Protein AF-A0A1G2VXC6-F1 (afdb_monomer)

Solvent-accessible surface area (backbone atoms only — not comparable to full-atom values): 7684 Å² total; per-residue (Å²): 128,59,59,54,85,58,68,80,70,90,89,34,63,67,62,33,28,48,53,49,46,56,52,44,49,76,71,35,88,77,36,45,77,77,50,93,47,31,33,35,31,78,98,72,39,56,20,39,50,45,60,42,66,57,90,67,36,46,69,79,53,79,94,81,78,85,92,71,64,89,85,70,54,90,62,72,87,35,64,29,34,33,40,35,39,38,71,47,68,42,36,35,35,42,34,35,26,52,46,72,69,50,66,81,51,43,69,44,92,81,37,11,27,38,50,73,58,49,62,71,58,29,84,39,78,48,78,46,68,71,130

Secondary structure (DSSP, 8-state):
-PPPSSPPSTT-HHHHHHHHHHHHHHHSTT-EEEETTEEEETTTEEEEEEEE--SSEEE-S-SSSSS--TTT-TTTTSSEEEEEEE-SSS-EEEEEEEHHHHHTTEEETTTEEEHHHHHHH-SEEEEE---

Mean predicted aligned error: 6.5 Å

Nearest PDB structures (foldseek):
  8esr-assembly1_A  TM=7.291E-01  e=9.572E-01  Schizosaccharomyces pombe
  5xt3-assembly1_A  TM=3.642E-01  e=2.838E-01  Staphylococcus aureus
  5xsp-assembly1_B  TM=4.039E-01  e=8.423E-01  Staphylococcus aureus
  7dl2-assembly1_B  TM=5.272E-01  e=2.063E+00  Homo sapiens
  4art-assembly1_B  TM=4.418E-01  e=1.935E+00  Bicaudavirus pozzuoliense

Structure (mmCIF, N/CA/C/O backbone):
data_AF-A0A1G2VXC6-F1
#
_entry.id   AF-A0A1G2VXC6-F1
#
loop_
_atom_site.group_PDB
_atom_site.id
_atom_site.type_symbol
_atom_site.label_atom_id
_atom_site.label_alt_id
_atom_site.label_comp_id
_atom_site.label_asym_id
_atom_site.label_entity_id
_atom_site.label_seq_id
_atom_site.pdbx_PDB_ins_code
_atom_site.Cartn_x
_atom_site.Cartn_y
_atom_site.Cartn_z
_atom_site.occupancy
_atom_site.B_iso_or_equiv
_atom_site.auth_seq_id
_atom_site.auth_comp_id
_atom_site.auth_asym_id
_atom_site.auth_atom_id
_atom_site.pdbx_PDB_model_num
ATOM 1 N N . MET A 1 1 ? -11.524 21.802 5.049 1.00 46.75 1 MET A N 1
ATOM 2 C CA . MET A 1 1 ? -10.618 20.991 4.209 1.00 46.75 1 MET A CA 1
ATOM 3 C C . MET A 1 1 ? -10.437 19.653 4.891 1.00 46.75 1 MET A C 1
ATOM 5 O O . MET A 1 1 ? -10.129 19.650 6.079 1.00 46.75 1 MET A O 1
ATOM 9 N N . ALA A 1 2 ? -10.682 18.548 4.188 1.00 53.06 2 ALA A N 1
ATOM 10 C CA . ALA A 1 2 ? -10.298 17.239 4.700 1.00 53.06 2 ALA A CA 1
ATOM 11 C C . ALA A 1 2 ? -8.775 17.229 4.899 1.00 53.06 2 ALA A C 1
ATOM 13 O O . ALA A 1 2 ? -8.028 17.778 4.090 1.00 53.06 2 ALA A O 1
ATOM 14 N N . LYS A 1 3 ? -8.330 16.722 6.045 1.00 64.75 3 LYS A N 1
ATOM 15 C CA . LYS A 1 3 ? -6.925 16.754 6.447 1.00 64.75 3 LYS A CA 1
ATOM 16 C C . LYS A 1 3 ? -6.251 15.531 5.835 1.00 64.75 3 LYS A C 1
ATOM 18 O O . LYS A 1 3 ? -6.656 14.416 6.157 1.00 64.75 3 LYS A O 1
ATOM 23 N N . THR A 1 4 ? -5.251 15.728 4.976 1.00 77.62 4 THR A N 1
ATOM 24 C CA . THR A 1 4 ? -4.443 14.614 4.465 1.00 77.62 4 THR A CA 1
ATOM 25 C C . THR A 1 4 ? -3.850 13.846 5.648 1.00 77.62 4 THR A C 1
ATOM 27 O O . THR A 1 4 ? -3.347 14.429 6.620 1.00 77.62 4 THR A O 1
ATOM 30 N N . PHE A 1 5 ? -3.962 12.521 5.611 1.00 86.94 5 PHE A N 1
ATOM 31 C CA . PHE A 1 5 ? -3.376 11.665 6.631 1.00 86.94 5 PHE A CA 1
ATOM 32 C C . PHE A 1 5 ? -1.859 11.589 6.443 1.00 86.94 5 PHE A C 1
ATOM 34 O O . PHE A 1 5 ? -1.113 11.649 7.421 1.00 86.94 5 PHE A O 1
ATOM 41 N N . LEU A 1 6 ? -1.388 11.515 5.205 1.00 90.12 6 LEU A N 1
ATOM 42 C CA . LEU A 1 6 ? 0.023 11.518 4.840 1.00 90.12 6 LEU A CA 1
ATOM 43 C C . LEU A 1 6 ? 0.462 12.897 4.319 1.00 90.12 6 LEU A C 1
ATOM 45 O O . LEU A 1 6 ? -0.352 13.731 3.923 1.00 90.12 6 LEU A O 1
ATOM 49 N N . GLN A 1 7 ? 1.771 13.150 4.344 1.00 88.19 7 GLN A N 1
ATOM 50 C CA . GLN A 1 7 ? 2.363 14.375 3.800 1.00 88.19 7 GLN A CA 1
ATOM 51 C C . GLN A 1 7 ? 2.855 14.130 2.371 1.00 88.19 7 GLN A C 1
ATOM 53 O O . GLN A 1 7 ? 3.648 13.219 2.141 1.00 88.19 7 GLN A O 1
ATOM 58 N N . SER A 1 8 ? 2.392 14.926 1.410 1.00 85.44 8 SER A N 1
ATOM 59 C CA . SER A 1 8 ? 2.872 14.880 0.025 1.00 85.44 8 SER A CA 1
ATOM 60 C C . SER A 1 8 ? 4.276 15.483 -0.112 1.00 85.44 8 SER A C 1
ATOM 62 O O . SER A 1 8 ? 4.687 16.306 0.703 1.00 85.44 8 SER A O 1
ATOM 64 N N . GLY A 1 9 ? 4.982 15.138 -1.191 1.00 76.50 9 GLY A N 1
ATOM 65 C CA . GLY A 1 9 ? 6.303 15.686 -1.514 1.00 76.50 9 GLY A CA 1
ATOM 66 C C . GLY A 1 9 ? 7.478 14.808 -1.069 1.00 76.50 9 GLY A C 1
ATOM 67 O O . GLY A 1 9 ? 7.321 13.775 -0.414 1.00 76.50 9 GLY A O 1
ATOM 68 N N . ASN A 1 10 ? 8.684 15.214 -1.467 1.00 75.12 10 ASN A N 1
ATOM 69 C CA . ASN A 1 10 ? 9.919 14.485 -1.177 1.00 75.12 10 ASN A CA 1
ATOM 70 C C . ASN A 1 10 ? 10.367 14.693 0.280 1.00 75.12 10 ASN A C 1
ATOM 72 O O . ASN A 1 10 ? 10.207 15.776 0.828 1.00 75.12 10 ASN A O 1
ATOM 76 N N . GLY A 1 11 ? 10.964 13.667 0.897 1.00 78.56 11 GLY A N 1
ATOM 77 C CA . GLY A 1 11 ? 11.501 13.720 2.265 1.00 78.56 11 GLY A CA 1
ATOM 78 C C . GLY A 1 11 ? 10.572 13.134 3.334 1.00 78.56 11 GLY A C 1
ATOM 79 O O . GLY A 1 11 ? 11.022 12.827 4.435 1.00 78.56 11 GLY A O 1
ATOM 80 N N . HIS A 1 12 ? 9.299 12.897 3.006 1.00 85.00 12 HIS A N 1
ATOM 81 C CA . HIS A 1 12 ? 8.299 12.379 3.949 1.00 85.00 12 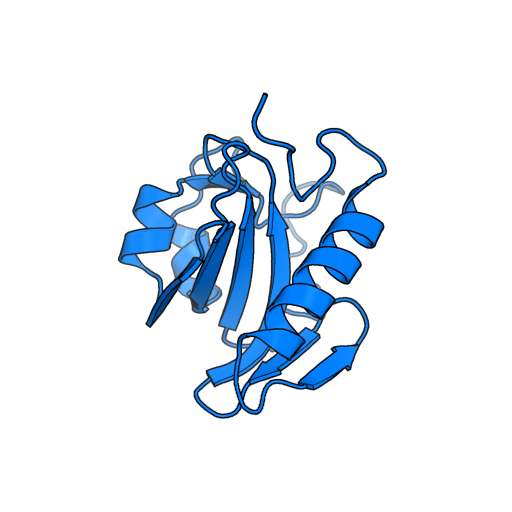HIS A CA 1
ATOM 82 C C . HIS A 1 12 ? 8.101 10.859 3.881 1.00 85.00 12 HIS A C 1
ATOM 84 O O . HIS A 1 12 ? 7.315 10.309 4.649 1.00 85.00 12 HIS A O 1
ATOM 90 N N . GLN A 1 13 ? 8.806 10.146 2.996 1.00 84.19 13 GLN A N 1
ATOM 91 C CA . GLN A 1 13 ? 8.511 8.743 2.680 1.00 84.19 13 GLN A CA 1
ATOM 92 C C . GLN A 1 13 ? 8.611 7.820 3.906 1.00 84.19 13 GLN A C 1
ATOM 94 O O . GLN A 1 13 ? 7.720 7.003 4.140 1.00 84.19 13 GLN A O 1
ATOM 99 N N . LEU A 1 14 ? 9.665 7.964 4.718 1.00 85.31 14 LEU A N 1
ATOM 100 C CA . LEU A 1 14 ? 9.854 7.152 5.925 1.00 85.31 14 LEU A CA 1
ATOM 101 C C . LEU A 1 14 ? 8.802 7.468 6.997 1.00 85.31 14 LEU A C 1
ATOM 103 O O . LEU A 1 14 ? 8.212 6.554 7.572 1.00 85.31 14 LEU A O 1
ATOM 107 N N . ALA A 1 15 ? 8.546 8.755 7.245 1.00 88.31 15 ALA A N 1
ATOM 108 C CA . ALA A 1 15 ? 7.560 9.200 8.227 1.00 88.31 15 ALA A CA 1
ATOM 109 C C . ALA A 1 15 ? 6.140 8.757 7.840 1.00 88.31 15 ALA A C 1
ATOM 111 O O . ALA A 1 15 ? 5.414 8.208 8.669 1.00 88.31 15 ALA A O 1
ATOM 112 N N . ASN A 1 16 ? 5.778 8.907 6.563 1.00 91.56 16 ASN A N 1
ATOM 113 C CA . ASN A 1 16 ? 4.509 8.437 6.018 1.00 91.56 16 ASN A CA 1
ATOM 114 C C . ASN A 1 16 ? 4.360 6.926 6.164 1.00 91.56 16 ASN A C 1
ATOM 116 O O . ASN A 1 16 ? 3.311 6.461 6.601 1.00 91.56 16 ASN A O 1
ATOM 120 N N . ARG A 1 17 ? 5.410 6.157 5.848 1.00 91.19 17 ARG A N 1
ATOM 121 C CA . ARG A 1 17 ? 5.381 4.700 5.988 1.00 91.19 17 ARG A CA 1
ATOM 122 C C . ARG A 1 17 ? 5.159 4.277 7.437 1.00 91.19 17 ARG A C 1
ATOM 124 O O . ARG A 1 17 ? 4.295 3.443 7.677 1.00 91.19 17 ARG A O 1
ATOM 131 N N . ARG A 1 18 ? 5.861 4.885 8.399 1.00 92.06 18 ARG A N 1
ATOM 132 C CA . ARG A 1 18 ? 5.656 4.614 9.835 1.00 92.06 18 ARG A CA 1
ATOM 133 C C . ARG A 1 18 ? 4.238 4.956 10.286 1.00 92.06 18 ARG A C 1
ATOM 135 O O . ARG A 1 18 ? 3.605 4.164 10.976 1.00 92.06 18 ARG A O 1
ATOM 142 N N . LYS A 1 19 ? 3.710 6.104 9.853 1.00 93.62 19 LYS A N 1
ATOM 143 C CA . LYS A 1 19 ? 2.345 6.536 10.180 1.00 93.62 19 LYS A CA 1
ATOM 144 C C . LYS A 1 19 ? 1.283 5.594 9.599 1.00 93.62 19 LYS A C 1
ATOM 146 O O . LYS A 1 19 ? 0.358 5.196 10.303 1.00 93.62 19 LYS A O 1
ATOM 151 N N . ALA A 1 20 ? 1.437 5.205 8.338 1.00 94.44 20 ALA A N 1
ATOM 152 C CA . ALA A 1 20 ? 0.575 4.233 7.675 1.00 94.44 20 ALA A CA 1
ATOM 153 C C . ALA A 1 20 ? 0.689 2.831 8.300 1.00 94.44 20 ALA A C 1
ATOM 155 O O . ALA A 1 20 ? -0.315 2.137 8.427 1.00 94.44 20 ALA A O 1
ATOM 156 N N . MET A 1 21 ? 1.881 2.424 8.741 1.00 95.12 21 MET A N 1
ATOM 157 C CA . MET A 1 21 ? 2.081 1.147 9.427 1.00 95.12 21 MET A CA 1
ATOM 158 C C . MET A 1 21 ? 1.382 1.141 10.787 1.00 95.12 21 MET A C 1
ATOM 160 O O . MET A 1 21 ? 0.655 0.201 11.083 1.00 95.12 21 MET A O 1
ATOM 164 N N . ALA A 1 22 ? 1.506 2.213 11.576 1.00 95.25 22 ALA A N 1
ATOM 165 C CA . ALA A 1 22 ? 0.763 2.355 12.828 1.00 95.25 22 ALA A CA 1
ATOM 166 C C . ALA A 1 22 ? -0.757 2.271 12.602 1.00 95.25 22 ALA A C 1
ATOM 168 O O . ALA A 1 22 ? -1.455 1.586 13.344 1.00 95.25 22 ALA A O 1
ATOM 169 N N . PHE A 1 23 ? -1.264 2.897 11.534 1.00 94.94 23 PHE A N 1
ATOM 170 C CA . PHE A 1 23 ? -2.665 2.753 11.137 1.00 94.94 23 PHE A CA 1
ATOM 171 C C . PHE A 1 23 ? -3.024 1.294 10.828 1.00 94.94 23 PHE A C 1
ATOM 173 O O . PHE A 1 23 ? -4.045 0.796 11.302 1.00 94.94 23 PHE A O 1
ATOM 180 N N . ALA A 1 24 ? -2.198 0.604 10.038 1.00 94.81 24 ALA A N 1
ATOM 181 C CA . ALA A 1 24 ? -2.433 -0.784 9.659 1.00 94.81 24 ALA A CA 1
ATOM 182 C C . ALA A 1 24 ? -2.464 -1.709 10.883 1.00 94.81 24 ALA A C 1
ATOM 184 O O . ALA A 1 24 ? -3.376 -2.517 10.989 1.00 94.81 24 ALA A O 1
ATOM 185 N N . LEU A 1 25 ? -1.545 -1.546 11.838 1.00 95.19 25 LEU A N 1
ATOM 186 C CA . LEU A 1 25 ? -1.490 -2.358 13.060 1.00 95.19 25 LEU A CA 1
ATOM 187 C C . LEU A 1 25 ? -2.726 -2.194 13.956 1.00 95.19 25 LEU A C 1
ATOM 189 O O . LEU A 1 25 ? -3.122 -3.136 14.629 1.00 95.19 25 LEU A O 1
ATOM 193 N N . VAL A 1 26 ? -3.352 -1.015 13.954 1.00 94.81 26 VAL A N 1
ATOM 194 C CA . VAL A 1 26 ? -4.593 -0.772 14.709 1.00 94.81 26 VAL A CA 1
ATOM 195 C C . VAL A 1 26 ? -5.814 -1.392 14.020 1.00 94.81 26 VAL A C 1
ATOM 197 O O . VAL A 1 26 ? -6.753 -1.804 14.692 1.00 94.81 26 VAL A O 1
ATOM 200 N N . ASN A 1 27 ? -5.823 -1.449 12.685 1.00 93.94 27 ASN A N 1
ATOM 201 C CA . ASN A 1 27 ? -7.016 -1.797 11.903 1.00 93.94 27 ASN A CA 1
ATOM 202 C C . ASN A 1 27 ? -6.985 -3.206 11.281 1.00 93.94 27 ASN A C 1
ATOM 204 O O . ASN A 1 27 ? -8.014 -3.717 10.833 1.00 93.94 27 ASN A O 1
ATOM 208 N N . LEU A 1 28 ? -5.815 -3.836 11.204 1.00 93.12 28 LEU A N 1
ATOM 209 C CA . LEU A 1 28 ? -5.639 -5.197 10.711 1.00 93.12 28 LEU A CA 1
ATOM 210 C C . LEU A 1 28 ? -5.415 -6.126 11.901 1.00 93.12 28 LEU A C 1
ATOM 212 O O . LEU A 1 28 ? -4.314 -6.225 12.431 1.00 93.12 28 LEU A O 1
ATOM 216 N N . GLU A 1 29 ? -6.472 -6.819 12.313 1.00 93.25 29 GLU A N 1
ATOM 217 C CA . GLU A 1 29 ? -6.402 -7.785 13.407 1.00 93.25 29 GLU A CA 1
ATOM 218 C C . GLU A 1 29 ? -5.326 -8.852 13.148 1.00 93.25 29 GLU A C 1
ATOM 220 O O . GLU A 1 29 ? -5.275 -9.460 12.077 1.00 93.25 29 GLU A O 1
ATOM 225 N N . GLY A 1 30 ? -4.439 -9.052 14.124 1.00 92.62 30 GLY A N 1
ATOM 226 C CA . GLY A 1 30 ? -3.325 -9.997 14.029 1.00 92.62 30 GLY A CA 1
ATOM 227 C C . GLY A 1 30 ? -2.115 -9.502 13.228 1.00 92.62 30 GLY A C 1
ATOM 228 O O . GLY A 1 30 ? -1.146 -10.245 13.103 1.00 92.62 30 GLY A O 1
ATOM 229 N N . ALA A 1 31 ? -2.131 -8.277 12.695 1.00 95.31 31 ALA A N 1
ATOM 230 C CA . ALA A 1 31 ? -0.960 -7.689 12.051 1.00 95.31 31 ALA A CA 1
ATOM 231 C C . ALA A 1 31 ? 0.140 -7.339 13.068 1.00 95.31 31 ALA A C 1
ATOM 233 O O . ALA A 1 31 ? -0.136 -6.806 14.142 1.00 95.31 31 ALA A O 1
ATOM 234 N N . SER A 1 32 ? 1.402 -7.567 12.698 1.00 96.50 32 SER A N 1
ATOM 235 C CA . SER A 1 32 ? 2.569 -7.183 13.502 1.00 96.50 32 SER A CA 1
ATOM 236 C C . SER A 1 32 ? 3.698 -6.623 12.635 1.00 96.50 32 SER A C 1
ATOM 238 O O . SER A 1 32 ? 3.921 -7.066 11.509 1.00 96.50 32 SER A O 1
ATOM 240 N N . ALA A 1 33 ? 4.416 -5.613 13.131 1.00 94.56 33 ALA A N 1
ATOM 241 C CA . ALA A 1 33 ? 5.565 -5.061 12.420 1.00 94.56 33 ALA A CA 1
ATOM 242 C C . ALA A 1 33 ? 6.787 -5.967 12.609 1.00 94.56 33 ALA A C 1
ATOM 244 O O . ALA A 1 33 ? 7.153 -6.290 13.737 1.00 94.56 33 ALA A O 1
ATOM 245 N N . VAL A 1 34 ? 7.428 -6.342 11.502 1.00 92.44 34 VAL A N 1
ATOM 246 C CA . VAL A 1 34 ? 8.703 -7.077 11.509 1.00 92.44 34 VAL A CA 1
ATOM 247 C C . VAL A 1 34 ? 9.868 -6.090 11.514 1.00 92.44 34 VAL A C 1
ATOM 249 O O . VAL A 1 34 ? 10.819 -6.240 12.274 1.00 92.44 34 VAL A O 1
ATOM 252 N N . ASP A 1 35 ? 9.774 -5.063 10.671 1.00 88.50 35 ASP A N 1
ATOM 253 C CA . ASP A 1 35 ? 10.724 -3.958 10.580 1.00 88.50 35 ASP A CA 1
ATOM 254 C C . ASP A 1 35 ? 10.010 -2.688 10.080 1.00 88.50 35 ASP A C 1
ATOM 256 O O . ASP A 1 35 ? 8.802 -2.688 9.842 1.00 88.50 35 ASP A O 1
ATOM 260 N N . ASP A 1 36 ? 10.761 -1.600 9.886 1.00 84.06 36 ASP A N 1
ATOM 261 C CA . ASP A 1 36 ? 10.266 -0.283 9.448 1.00 84.06 36 ASP A CA 1
ATOM 262 C C . ASP A 1 36 ? 9.520 -0.283 8.099 1.00 84.06 36 ASP A C 1
ATOM 264 O O . ASP A 1 36 ? 9.023 0.757 7.647 1.00 84.06 36 ASP A O 1
ATOM 268 N N . ALA A 1 37 ? 9.512 -1.405 7.389 1.00 87.31 37 ALA A N 1
ATOM 269 C CA . ALA A 1 37 ? 8.956 -1.522 6.064 1.00 87.31 37 ALA A CA 1
ATOM 270 C C . ALA A 1 37 ? 8.452 -2.937 5.722 1.00 87.31 37 ALA A C 1
ATOM 272 O O . ALA A 1 37 ? 8.157 -3.203 4.557 1.00 87.31 37 ALA A O 1
ATOM 273 N N . THR A 1 38 ? 8.299 -3.814 6.710 1.00 90.06 38 THR A N 1
ATOM 274 C CA . THR A 1 38 ? 7.768 -5.171 6.553 1.00 90.06 38 THR A CA 1
ATOM 275 C 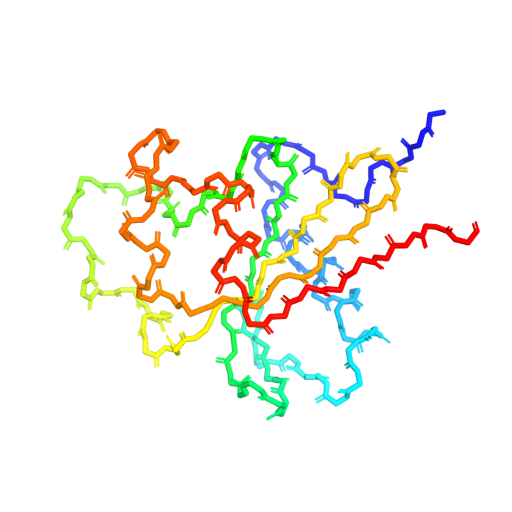C . THR A 1 38 ? 6.773 -5.446 7.669 1.00 90.06 38 THR A C 1
ATOM 277 O O . THR A 1 38 ? 7.045 -5.183 8.841 1.00 90.06 38 THR A O 1
ATOM 280 N N . LEU A 1 39 ? 5.619 -5.991 7.302 1.00 92.25 39 LEU A N 1
ATOM 281 C CA . LEU A 1 39 ? 4.549 -6.341 8.226 1.00 92.25 39 LEU A CA 1
ATOM 282 C C . LEU A 1 39 ? 4.206 -7.818 8.035 1.00 92.25 39 LEU A C 1
ATOM 284 O O . LEU A 1 39 ? 4.077 -8.277 6.903 1.00 92.25 39 LEU A O 1
ATOM 288 N N . ASP A 1 40 ? 4.055 -8.555 9.127 1.00 94.06 40 ASP A N 1
ATOM 289 C CA . ASP A 1 40 ? 3.476 -9.893 9.108 1.00 94.06 40 ASP A CA 1
ATOM 290 C C . ASP A 1 40 ? 1.970 -9.791 9.342 1.00 94.06 40 ASP A C 1
ATOM 292 O O . ASP A 1 40 ? 1.521 -9.172 10.309 1.00 94.06 40 ASP A O 1
ATOM 296 N N . PHE A 1 41 ? 1.186 -10.350 8.425 1.00 93.88 41 PHE A N 1
ATOM 297 C CA . PHE A 1 41 ? -0.265 -10.383 8.525 1.00 93.88 41 PHE A CA 1
ATOM 298 C C . PHE A 1 41 ? -0.729 -11.815 8.260 1.00 93.88 41 PHE A C 1
ATOM 300 O O . PHE A 1 41 ? -0.710 -12.229 7.102 1.00 93.88 41 PHE A O 1
ATOM 307 N N . PRO A 1 42 ? -1.152 -12.582 9.283 1.00 92.38 42 PRO A N 1
ATOM 308 C CA . PRO A 1 42 ? -1.334 -14.032 9.184 1.00 92.38 42 PRO A CA 1
ATOM 309 C C . PRO A 1 42 ? -2.124 -14.545 7.967 1.00 92.38 42 PRO A C 1
ATOM 311 O O . PRO A 1 42 ? -1.698 -15.544 7.390 1.00 92.38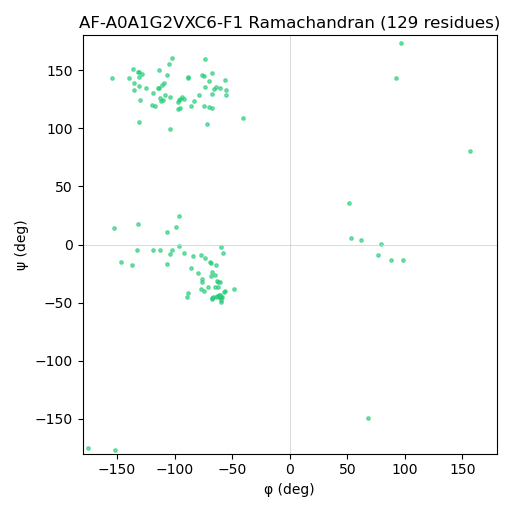 42 PRO A O 1
ATOM 314 N N . PRO A 1 43 ? -3.197 -13.876 7.486 1.00 92.00 43 PRO A N 1
ATOM 315 C CA . PRO A 1 43 ? -3.906 -14.322 6.282 1.00 92.00 43 PRO A CA 1
ATOM 316 C C . PRO A 1 43 ? -3.068 -14.277 4.990 1.00 92.00 43 PRO A C 1
ATOM 318 O O . PRO A 1 43 ? -3.437 -14.894 3.995 1.00 92.00 43 PRO A O 1
ATOM 321 N N . TYR A 1 44 ? -1.959 -13.533 4.987 1.00 90.19 44 TYR A N 1
ATOM 322 C CA . TYR A 1 44 ? -1.120 -13.254 3.818 1.00 90.19 44 TYR A CA 1
ATOM 323 C C . TYR A 1 44 ? 0.387 -13.442 4.061 1.00 90.19 44 TYR A C 1
ATOM 325 O O . TYR A 1 44 ? 1.167 -13.325 3.116 1.00 90.19 44 TYR A O 1
ATOM 333 N N . GLY A 1 45 ? 0.797 -13.739 5.295 1.00 91.00 45 GLY A N 1
ATOM 334 C CA . GLY A 1 45 ? 2.192 -13.830 5.715 1.00 91.00 45 GLY A CA 1
ATOM 335 C C . GLY A 1 45 ? 2.913 -12.479 5.700 1.00 91.00 45 GLY A C 1
ATOM 336 O O . GLY A 1 45 ? 2.316 -11.414 5.894 1.00 91.00 45 GLY A O 1
ATOM 337 N N . ARG A 1 46 ? 4.224 -12.522 5.442 1.00 91.50 46 ARG A N 1
ATOM 338 C CA . ARG A 1 46 ? 5.076 -11.330 5.405 1.00 91.50 46 ARG A CA 1
ATOM 339 C C . ARG A 1 46 ? 4.838 -10.519 4.137 1.00 91.50 46 ARG A C 1
ATOM 341 O O . ARG A 1 46 ? 5.095 -10.974 3.025 1.00 91.50 46 ARG A O 1
ATOM 348 N N . CYS A 1 47 ? 4.413 -9.281 4.332 1.00 90.56 47 CYS A N 1
ATOM 349 C CA . CYS A 1 47 ? 4.147 -8.315 3.285 1.00 90.56 47 CYS A CA 1
ATOM 350 C C . CYS A 1 47 ? 5.139 -7.154 3.365 1.00 90.56 47 CYS A C 1
ATOM 352 O O . CYS A 1 47 ? 5.354 -6.565 4.430 1.00 90.56 47 CYS A O 1
ATOM 354 N N . ARG A 1 48 ? 5.686 -6.746 2.216 1.00 89.62 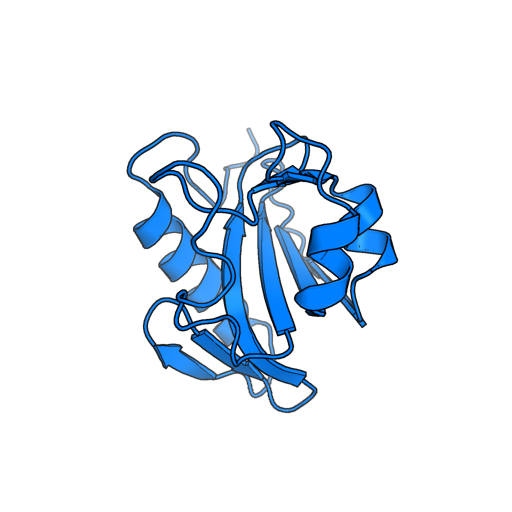48 ARG A N 1
ATOM 355 C CA . ARG A 1 48 ? 6.378 -5.456 2.115 1.00 89.62 48 ARG A CA 1
ATOM 356 C C . ARG A 1 48 ? 5.376 -4.336 2.371 1.00 89.62 48 ARG A C 1
ATOM 358 O O . ARG A 1 48 ? 4.304 -4.379 1.794 1.00 89.62 48 ARG A O 1
ATOM 365 N N . PHE A 1 49 ? 5.703 -3.319 3.158 1.00 90.44 49 PHE A N 1
ATOM 366 C CA . PHE A 1 49 ? 4.783 -2.215 3.432 1.00 90.44 49 PHE A CA 1
ATOM 367 C C . PHE A 1 49 ? 5.228 -0.923 2.736 1.00 90.44 49 PHE A C 1
ATOM 369 O O . PHE A 1 49 ? 6.374 -0.485 2.877 1.00 90.44 49 PHE A O 1
ATOM 376 N N . ALA A 1 50 ? 4.322 -0.294 1.992 1.00 90.06 50 ALA A N 1
ATOM 377 C CA . ALA A 1 50 ? 4.557 0.967 1.294 1.00 90.06 50 ALA A CA 1
ATOM 378 C C . ALA A 1 50 ? 3.366 1.917 1.464 1.00 90.06 50 ALA A C 1
ATOM 380 O O . ALA A 1 50 ? 2.235 1.473 1.640 1.00 90.06 50 ALA A O 1
ATOM 381 N N . ALA A 1 51 ? 3.622 3.224 1.424 1.00 90.88 51 ALA A N 1
ATOM 382 C CA . ALA A 1 51 ? 2.612 4.256 1.637 1.00 90.88 51 ALA A CA 1
ATOM 383 C C . ALA A 1 51 ? 2.684 5.315 0.534 1.00 90.88 51 ALA A C 1
ATOM 385 O O . ALA A 1 51 ? 3.776 5.760 0.178 1.00 90.88 51 ALA A O 1
ATOM 386 N N . TYR A 1 52 ? 1.521 5.715 0.023 1.00 90.31 52 TYR A N 1
ATOM 387 C CA . TYR A 1 52 ? 1.380 6.542 -1.168 1.00 90.31 52 TYR A CA 1
ATOM 388 C C . TYR A 1 52 ? 0.352 7.655 -0.960 1.00 90.31 52 TYR A C 1
ATOM 390 O O . TYR A 1 52 ? -0.717 7.435 -0.386 1.00 90.31 52 TYR A O 1
ATOM 398 N N . THR A 1 53 ? 0.690 8.835 -1.473 1.00 86.69 53 THR A N 1
ATOM 399 C CA . THR A 1 53 ? -0.184 10.017 -1.570 1.00 86.69 53 THR A CA 1
ATOM 400 C C . THR A 1 53 ? -0.535 10.372 -3.011 1.00 86.69 53 THR A C 1
ATOM 402 O O . THR A 1 53 ? -1.250 11.336 -3.236 1.00 86.69 53 THR A O 1
ATOM 405 N N . ASP A 1 54 ? 0.040 9.666 -3.984 1.00 86.81 54 ASP A N 1
ATOM 406 C CA . ASP A 1 54 ? -0.129 9.977 -5.400 1.00 86.81 54 ASP A CA 1
ATOM 407 C C . ASP A 1 54 ? -1.527 9.572 -5.893 1.00 86.81 54 ASP A C 1
ATOM 409 O O . ASP A 1 54 ? -2.042 8.494 -5.568 1.00 86.81 54 ASP A O 1
ATOM 413 N N . GLU A 1 55 ? -2.155 10.459 -6.662 1.00 86.62 55 GLU A N 1
ATOM 414 C CA . GLU A 1 55 ? -3.533 10.290 -7.121 1.00 86.62 55 GLU A CA 1
ATOM 415 C C . GLU A 1 55 ? -3.656 9.277 -8.265 1.00 86.62 55 GLU A C 1
ATOM 417 O O . GLU A 1 55 ? -4.671 8.580 -8.345 1.00 86.62 55 GLU A O 1
ATOM 422 N N . GLU A 1 56 ? -2.615 9.146 -9.091 1.00 87.12 56 GLU A N 1
ATOM 423 C CA . GLU A 1 56 ? -2.607 8.366 -10.330 1.00 87.12 56 GLU A CA 1
ATOM 424 C C . GLU A 1 56 ? -2.219 6.903 -10.082 1.00 87.12 56 GLU A C 1
ATOM 426 O O . GLU A 1 56 ? -2.841 5.974 -10.619 1.00 87.12 56 GLU A O 1
ATOM 431 N N . GLY A 1 57 ? -1.226 6.656 -9.224 1.00 86.94 57 GLY A N 1
ATOM 432 C CA . GLY A 1 57 ? -0.827 5.288 -8.912 1.00 86.94 57 GLY A CA 1
ATOM 433 C C . GLY A 1 57 ? 0.244 5.115 -7.847 1.00 86.94 57 GLY A C 1
ATOM 434 O O . GLY A 1 57 ? 0.703 6.047 -7.197 1.00 86.94 57 GLY A O 1
ATOM 435 N N . ALA A 1 58 ? 0.652 3.863 -7.662 1.00 86.69 58 ALA A N 1
ATOM 436 C CA . ALA A 1 58 ? 1.722 3.505 -6.746 1.00 86.69 58 ALA A CA 1
ATOM 437 C C . ALA A 1 58 ? 3.036 3.359 -7.511 1.00 86.69 58 ALA A C 1
ATOM 439 O O . ALA A 1 58 ? 3.157 2.516 -8.402 1.00 86.69 58 ALA A O 1
ATOM 440 N N . MET A 1 59 ? 4.052 4.125 -7.119 1.00 79.94 59 MET A N 1
ATOM 441 C CA . MET A 1 59 ? 5.424 3.877 -7.558 1.00 79.94 59 MET A CA 1
ATOM 442 C C . MET A 1 59 ? 5.943 2.615 -6.865 1.00 79.94 59 MET A C 1
ATOM 444 O O . MET A 1 59 ? 6.241 2.616 -5.669 1.00 79.94 59 MET A O 1
ATOM 448 N N . ILE A 1 60 ? 6.002 1.513 -7.609 1.00 73.19 60 ILE A N 1
ATOM 449 C CA . ILE A 1 60 ? 6.462 0.219 -7.088 1.00 73.19 60 ILE A CA 1
ATOM 450 C C . ILE A 1 60 ? 7.967 0.006 -7.296 1.00 73.19 60 ILE A C 1
ATOM 452 O O . ILE A 1 60 ? 8.524 -0.954 -6.771 1.00 73.19 60 ILE A O 1
ATOM 456 N N . SER A 1 61 ? 8.632 0.906 -8.029 1.00 62.84 61 SER A N 1
ATOM 457 C CA . SER A 1 61 ? 10.091 1.003 -8.088 1.00 62.84 61 SER A CA 1
ATOM 458 C C . SER A 1 61 ? 10.587 2.230 -7.310 1.00 62.84 61 SER A C 1
ATOM 460 O O . SER A 1 61 ? 9.921 3.266 -7.241 1.00 62.84 61 SER A O 1
ATOM 462 N N . THR A 1 62 ? 11.755 2.095 -6.684 1.00 51.09 62 THR A N 1
ATOM 463 C CA . THR A 1 62 ? 12.432 3.185 -5.973 1.00 51.09 62 THR A CA 1
ATOM 464 C C . THR A 1 62 ? 13.336 3.988 -6.914 1.00 51.09 62 THR A C 1
ATOM 466 O O . THR A 1 62 ? 14.015 3.379 -7.740 1.00 51.09 62 THR A O 1
ATOM 469 N N . PRO A 1 63 ? 13.447 5.318 -6.743 1.00 41.38 63 PRO A N 1
ATOM 470 C CA . PRO A 1 63 ? 14.394 6.128 -7.497 1.00 41.38 63 PRO A CA 1
ATOM 471 C C . PRO A 1 63 ? 15.833 5.825 -7.062 1.00 41.38 63 PRO A C 1
ATOM 473 O O . PRO A 1 63 ? 16.194 6.025 -5.902 1.00 41.38 63 PRO A O 1
ATOM 476 N N . GLY A 1 64 ? 16.647 5.339 -8.003 1.00 43.78 64 GLY A N 1
ATOM 477 C CA . GLY A 1 64 ? 18.074 5.089 -7.804 1.00 43.78 64 GLY A CA 1
ATOM 478 C C . GLY A 1 64 ? 18.651 4.042 -8.759 1.00 43.78 64 GLY A C 1
ATOM 479 O O . GLY A 1 64 ? 18.891 2.919 -8.328 1.00 43.78 64 GLY A O 1
ATOM 480 N N . ARG A 1 65 ? 18.955 4.477 -9.993 1.00 41.25 65 ARG A N 1
ATOM 481 C CA . ARG A 1 65 ? 19.722 3.818 -11.080 1.00 41.25 65 ARG A CA 1
ATOM 482 C C . ARG A 1 65 ? 18.967 2.997 -12.129 1.00 41.25 65 ARG A C 1
ATOM 484 O O . ARG A 1 65 ? 18.039 2.258 -11.821 1.00 41.25 65 ARG A O 1
ATOM 491 N N . ASP A 1 66 ? 19.509 3.122 -13.343 1.00 44.28 66 ASP A N 1
ATOM 492 C CA . ASP A 1 66 ? 19.240 2.365 -14.564 1.00 44.28 66 ASP A CA 1
ATOM 493 C C . ASP A 1 66 ? 19.059 0.855 -14.305 1.00 44.28 66 ASP A C 1
ATOM 495 O O . ASP A 1 66 ? 19.988 0.118 -13.965 1.00 44.28 66 ASP A O 1
ATOM 499 N N . ASP A 1 67 ? 17.810 0.423 -14.446 1.00 50.19 67 ASP A N 1
ATOM 500 C CA . ASP A 1 67 ? 17.324 -0.769 -15.148 1.00 50.19 67 ASP A CA 1
ATOM 501 C C . ASP A 1 67 ? 17.859 -2.188 -14.872 1.00 50.19 67 ASP A C 1
ATOM 503 O O . ASP A 1 67 ? 17.356 -3.112 -15.501 1.00 50.19 67 ASP A O 1
ATOM 507 N N . ASN A 1 68 ? 18.739 -2.461 -13.898 1.00 38.69 68 ASN A N 1
ATOM 508 C CA . ASN A 1 68 ? 19.218 -3.849 -13.672 1.00 38.69 68 ASN A CA 1
ATOM 509 C C . ASN A 1 68 ? 19.209 -4.391 -12.229 1.00 38.69 68 ASN A C 1
ATOM 511 O O . ASN A 1 68 ? 19.810 -5.426 -11.947 1.00 38.69 68 ASN A O 1
ATOM 515 N N . ALA A 1 69 ? 18.472 -3.785 -11.298 1.00 38.03 69 ALA A N 1
ATOM 516 C CA . ALA A 1 69 ? 18.416 -4.258 -9.904 1.00 38.03 69 ALA A CA 1
ATOM 517 C C . ALA A 1 69 ? 17.212 -5.173 -9.576 1.00 38.03 69 ALA A C 1
ATOM 519 O O . ALA A 1 69 ? 16.801 -5.280 -8.421 1.00 38.03 69 ALA A O 1
ATOM 520 N N . PHE A 1 70 ? 16.629 -5.857 -10.568 1.00 47.59 70 PHE A N 1
ATOM 521 C CA . PHE A 1 70 ? 15.466 -6.736 -10.350 1.00 47.59 70 PHE A CA 1
ATOM 522 C C . PHE A 1 70 ? 15.790 -8.006 -9.539 1.00 47.59 70 PHE A C 1
ATOM 524 O O . PHE A 1 70 ? 14.885 -8.636 -8.996 1.00 47.59 70 PHE A O 1
ATOM 531 N N . GLY A 1 71 ? 17.073 -8.350 -9.383 1.00 39.66 71 GLY A N 1
ATOM 532 C CA . GLY A 1 71 ? 17.532 -9.484 -8.574 1.00 39.66 71 GLY A CA 1
ATOM 533 C C . GLY A 1 71 ? 18.100 -9.138 -7.192 1.00 39.66 71 GLY A C 1
ATOM 534 O O . GLY A 1 71 ? 18.441 -10.059 -6.459 1.00 39.66 71 GLY A O 1
ATOM 535 N N . SER A 1 72 ? 18.240 -7.857 -6.822 1.00 43.09 72 SER A N 1
ATOM 536 C CA . SER A 1 72 ? 19.056 -7.458 -5.655 1.00 43.09 72 SER A CA 1
ATOM 537 C C . SER A 1 72 ? 18.305 -6.749 -4.526 1.00 43.09 72 SER A C 1
ATOM 539 O O . SER A 1 72 ? 18.897 -6.474 -3.482 1.00 43.09 72 SER A O 1
ATOM 541 N N . GLN A 1 73 ? 17.012 -6.449 -4.683 1.00 56.53 73 GLN A N 1
ATOM 542 C CA . GLN A 1 73 ? 16.256 -5.794 -3.618 1.00 56.53 73 GLN A CA 1
ATOM 543 C C . GLN A 1 73 ? 15.749 -6.812 -2.595 1.00 56.53 73 GLN A C 1
ATOM 545 O O . GLN A 1 73 ? 14.993 -7.731 -2.910 1.00 56.53 73 GLN A O 1
ATOM 550 N N . ALA A 1 74 ? 16.128 -6.591 -1.337 1.00 57.69 74 ALA A N 1
ATOM 551 C CA . ALA A 1 74 ? 15.849 -7.466 -0.206 1.00 57.69 74 ALA A CA 1
ATOM 552 C C . ALA A 1 74 ? 14.360 -7.714 0.077 1.00 57.69 74 ALA A C 1
ATOM 554 O O . ALA A 1 74 ? 14.077 -8.476 0.977 1.00 57.69 74 ALA A O 1
ATOM 555 N N . TRP A 1 75 ? 13.400 -7.125 -0.637 1.00 62.56 75 TRP A N 1
ATOM 556 C CA . TRP A 1 75 ? 11.968 -7.393 -0.450 1.00 62.56 75 TRP A CA 1
ATOM 557 C C . TRP A 1 75 ? 11.361 -8.293 -1.535 1.00 62.56 75 TRP A C 1
ATOM 559 O O . TRP A 1 75 ? 10.235 -8.746 -1.371 1.00 62.56 75 TRP A O 1
ATOM 569 N N . HIS A 1 76 ? 12.096 -8.609 -2.608 1.00 63.44 76 HIS A N 1
ATOM 570 C CA . HIS A 1 76 ? 11.623 -9.508 -3.673 1.00 63.44 76 HIS A CA 1
ATOM 571 C C . HIS A 1 76 ? 11.477 -10.970 -3.225 1.00 63.44 76 HIS A C 1
ATOM 573 O O . HIS A 1 76 ? 10.843 -11.757 -3.921 1.00 63.44 76 HIS A O 1
ATOM 579 N N . HIS A 1 77 ? 12.067 -11.343 -2.084 1.00 65.38 77 HIS A N 1
ATOM 580 C CA . HIS A 1 77 ? 11.849 -12.659 -1.475 1.00 65.38 77 HIS A CA 1
ATOM 581 C C . HIS A 1 77 ? 10.461 -12.786 -0.830 1.00 65.38 77 HIS A C 1
ATOM 583 O O . HIS A 1 77 ? 10.079 -13.883 -0.434 1.00 65.38 77 HIS A O 1
ATOM 589 N N . LEU A 1 78 ? 9.731 -11.675 -0.683 1.00 70.56 78 LEU A N 1
ATOM 590 C CA . LEU A 1 78 ? 8.352 -11.680 -0.220 1.00 70.56 78 LEU A CA 1
ATOM 591 C C . LEU A 1 78 ? 7.419 -11.851 -1.416 1.00 70.56 78 LEU A C 1
ATOM 593 O O . LEU A 1 78 ? 7.638 -11.274 -2.482 1.00 70.56 78 LEU A O 1
ATOM 597 N N . ASP A 1 79 ? 6.337 -12.595 -1.216 1.00 81.31 79 ASP A N 1
ATOM 598 C CA . ASP A 1 79 ? 5.355 -12.824 -2.277 1.00 81.31 79 ASP A CA 1
ATOM 599 C C . ASP A 1 79 ? 4.395 -11.641 -2.451 1.00 81.31 79 ASP A C 1
ATOM 601 O O . ASP A 1 79 ? 3.829 -11.447 -3.532 1.00 81.31 79 ASP A O 1
ATOM 605 N N . LYS A 1 80 ? 4.210 -10.832 -1.399 1.00 89.19 80 LYS A N 1
ATOM 606 C CA . LYS A 1 80 ? 3.172 -9.798 -1.336 1.00 89.19 80 LYS A CA 1
ATOM 607 C C . LYS A 1 80 ? 3.694 -8.440 -0.879 1.00 89.19 80 LYS A C 1
ATOM 609 O O . LYS A 1 80 ? 4.603 -8.319 -0.055 1.00 89.19 80 LYS A O 1
ATOM 614 N N . ILE A 1 81 ? 3.056 -7.400 -1.402 1.00 90.88 81 ILE A N 1
ATOM 615 C CA . ILE A 1 81 ? 3.212 -6.012 -0.982 1.00 90.88 81 ILE A CA 1
ATOM 616 C C . ILE A 1 81 ? 1.865 -5.497 -0.475 1.00 90.88 81 ILE A C 1
ATOM 618 O O . ILE A 1 81 ? 0.828 -5.638 -1.121 1.00 90.88 81 ILE A O 1
ATOM 622 N N . MET A 1 82 ? 1.899 -4.902 0.707 1.00 94.06 82 MET A N 1
ATOM 623 C CA . MET A 1 82 ? 0.830 -4.146 1.322 1.00 94.06 82 MET A CA 1
ATOM 624 C C . MET A 1 82 ? 1.038 -2.659 1.017 1.00 94.06 82 MET A C 1
ATOM 626 O O . MET A 1 82 ? 2.039 -2.058 1.410 1.00 94.06 82 MET A O 1
ATOM 630 N N . MET A 1 83 ? 0.091 -2.068 0.297 1.00 94.56 83 MET A N 1
ATOM 631 C CA . MET A 1 83 ? 0.120 -0.669 -0.117 1.00 94.56 83 MET A CA 1
ATOM 632 C C . MET A 1 83 ? -0.944 0.115 0.637 1.00 94.56 83 MET A C 1
ATOM 634 O O . MET A 1 83 ? -2.128 -0.205 0.565 1.00 94.56 83 MET A O 1
ATOM 638 N N . PHE A 1 84 ? -0.526 1.170 1.320 1.00 94.88 84 PHE A N 1
ATOM 639 C CA . PHE A 1 84 ? -1.409 2.147 1.928 1.00 94.88 84 PHE A CA 1
ATOM 640 C C . PHE A 1 84 ? -1.585 3.337 0.984 1.00 94.88 84 PHE A C 1
ATOM 642 O O . PHE A 1 84 ? -0.601 3.961 0.586 1.00 94.88 84 PHE A O 1
ATOM 649 N N . ARG A 1 85 ? -2.830 3.674 0.654 1.00 94.69 85 ARG A N 1
ATOM 650 C CA . ARG A 1 85 ? -3.197 4.855 -0.130 1.00 94.69 85 ARG A CA 1
ATOM 651 C C . ARG A 1 85 ? -3.968 5.828 0.747 1.00 94.69 85 ARG A C 1
ATOM 653 O O . ARG A 1 85 ? -5.001 5.456 1.298 1.00 94.69 85 ARG A O 1
ATOM 660 N N . ASP A 1 86 ? -3.505 7.067 0.809 1.00 92.38 86 ASP A N 1
ATOM 661 C CA . ASP A 1 86 ? -4.300 8.197 1.287 1.00 92.38 86 ASP A CA 1
ATOM 662 C C . ASP A 1 86 ? -4.975 8.875 0.088 1.00 92.38 86 ASP A C 1
ATOM 664 O O . ASP A 1 86 ? -4.302 9.204 -0.887 1.00 92.38 86 ASP A O 1
ATOM 668 N N . PHE A 1 87 ? -6.298 9.050 0.134 1.00 90.19 87 PHE A N 1
ATOM 669 C CA . PHE A 1 87 ? -7.047 9.740 -0.925 1.00 90.19 87 PHE A CA 1
ATOM 670 C C . PHE A 1 87 ? -7.034 11.266 -0.758 1.00 90.19 87 PHE A C 1
ATOM 672 O O . PHE A 1 87 ? -7.516 11.974 -1.635 1.00 90.19 87 PHE A O 1
ATOM 679 N N . GLY A 1 88 ? -6.551 11.781 0.377 1.00 86.75 88 GLY A N 1
ATOM 680 C CA . GLY A 1 88 ? -6.525 13.211 0.691 1.00 86.75 88 GLY A CA 1
ATOM 681 C C . GLY A 1 88 ? -7.875 13.804 1.110 1.00 86.75 88 GLY A C 1
ATOM 682 O O . GLY A 1 88 ? -7.926 14.919 1.624 1.00 86.75 88 GLY A O 1
ATOM 683 N N . ASP A 1 89 ? -8.963 13.045 0.985 1.00 87.19 89 ASP A N 1
ATOM 684 C CA . ASP A 1 89 ? -10.309 13.411 1.443 1.00 87.19 89 ASP A CA 1
ATOM 685 C C . ASP A 1 89 ? -10.678 12.787 2.802 1.00 87.19 89 ASP A C 1
ATOM 687 O O . ASP A 1 89 ? -11.841 12.764 3.206 1.00 87.19 89 ASP A O 1
ATOM 691 N N . GLY A 1 90 ? -9.671 12.285 3.519 1.00 85.44 90 GLY A N 1
ATOM 692 C CA . GLY A 1 90 ? -9.818 11.567 4.781 1.00 85.44 90 GLY A CA 1
ATOM 693 C C . GLY A 1 90 ? -10.034 10.063 4.609 1.00 85.44 90 GLY A C 1
ATOM 694 O O . GLY A 1 90 ? -9.875 9.322 5.580 1.00 85.44 90 GLY A O 1
ATOM 695 N N . ARG A 1 91 ? -10.343 9.571 3.401 1.00 91.06 91 ARG A N 1
ATOM 696 C CA . ARG A 1 91 ? -10.351 8.129 3.1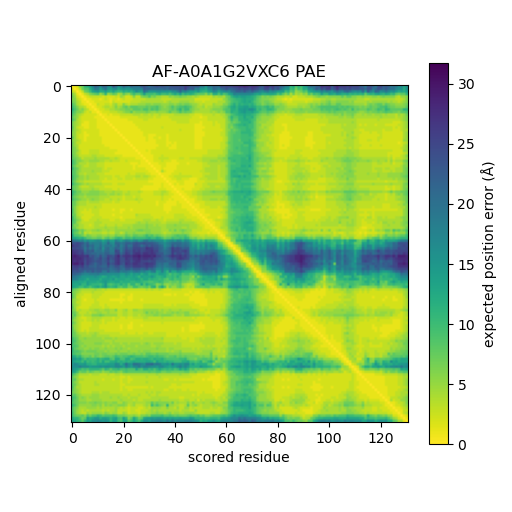40 1.00 91.06 91 ARG A CA 1
ATOM 697 C C . ARG A 1 91 ? -8.928 7.600 3.051 1.00 91.06 91 ARG A C 1
ATOM 699 O O . ARG A 1 91 ? -8.037 8.239 2.495 1.00 91.06 91 ARG A O 1
ATOM 706 N N . CYS A 1 92 ? -8.738 6.381 3.533 1.00 93.31 92 CYS A N 1
ATOM 707 C CA . CYS A 1 92 ? -7.510 5.615 3.357 1.00 93.31 92 CYS A CA 1
ATOM 708 C C . CYS A 1 92 ? -7.859 4.209 2.866 1.00 93.31 92 CYS A C 1
ATOM 710 O O . CYS A 1 92 ? -8.907 3.671 3.217 1.00 93.31 92 CYS A O 1
ATOM 712 N N . ALA A 1 93 ? -6.997 3.592 2.067 1.00 95.31 93 ALA A N 1
ATOM 713 C CA . ALA A 1 93 ? -7.162 2.202 1.656 1.00 95.31 93 ALA A CA 1
ATOM 714 C C . ALA A 1 93 ? -5.881 1.403 1.861 1.00 95.31 93 ALA A C 1
ATOM 716 O O . ALA A 1 93 ? -4.782 1.910 1.653 1.00 95.31 93 ALA A O 1
ATOM 717 N N . ILE A 1 94 ? -6.046 0.138 2.235 1.00 95.75 94 ILE A N 1
ATOM 718 C CA . ILE A 1 94 ? -4.973 -0.850 2.272 1.00 95.75 94 ILE A CA 1
ATOM 719 C C . ILE A 1 94 ? -5.250 -1.883 1.186 1.00 95.75 94 ILE A C 1
ATOM 721 O O . ILE A 1 94 ? -6.308 -2.514 1.188 1.00 95.75 94 ILE A O 1
ATOM 725 N N . TYR A 1 95 ? -4.284 -2.056 0.291 1.00 95.81 95 TYR A N 1
ATOM 726 C CA . TYR A 1 95 ? -4.269 -3.079 -0.749 1.00 95.81 95 TYR A CA 1
ATOM 727 C C . TYR A 1 95 ? -3.216 -4.121 -0.399 1.00 95.81 95 TYR A C 1
ATOM 729 O O . TYR A 1 95 ? -2.118 -3.756 0.014 1.00 95.81 95 TYR A O 1
ATOM 737 N N . ILE A 1 96 ? -3.514 -5.399 -0.603 1.00 93.88 96 ILE A N 1
ATOM 738 C CA . ILE A 1 96 ? -2.519 -6.476 -0.539 1.00 93.88 96 ILE A CA 1
ATOM 739 C C . ILE A 1 96 ? -2.448 -7.095 -1.922 1.00 93.88 96 ILE A C 1
ATOM 741 O O . ILE A 1 96 ? -3.458 -7.577 -2.424 1.00 93.88 96 ILE A O 1
ATOM 745 N N . CYS A 1 97 ? -1.279 -7.033 -2.547 1.00 92.44 97 CYS A N 1
ATOM 746 C CA . CYS A 1 97 ? -1.086 -7.458 -3.928 1.00 92.44 97 CYS A CA 1
ATOM 747 C C . CYS A 1 97 ? 0.082 -8.437 -4.040 1.00 92.44 97 CYS A C 1
ATOM 749 O O . CYS A 1 97 ? 1.090 -8.258 -3.346 1.00 92.44 97 CYS A O 1
ATOM 751 N N . PRO A 1 98 ? 0.010 -9.409 -4.961 1.00 89.12 98 PRO A N 1
ATOM 752 C CA . PRO A 1 98 ? 1.171 -10.203 -5.318 1.00 89.12 98 PRO A CA 1
ATOM 753 C C . PRO A 1 98 ? 2.212 -9.309 -6.008 1.00 89.12 98 PRO A C 1
ATOM 755 O O . PRO A 1 98 ? 1.892 -8.518 -6.897 1.00 89.12 98 PRO A O 1
ATOM 758 N N . ILE A 1 99 ? 3.477 -9.432 -5.607 1.00 83.31 99 ILE A N 1
ATOM 759 C CA . ILE A 1 99 ? 4.556 -8.567 -6.105 1.00 83.31 99 ILE A CA 1
ATOM 760 C C . ILE A 1 99 ? 4.830 -8.819 -7.593 1.00 83.31 99 ILE A C 1
ATOM 762 O O . ILE A 1 99 ? 4.908 -7.875 -8.377 1.00 83.31 99 ILE A O 1
ATOM 766 N N . LYS A 1 100 ? 4.934 -10.089 -8.008 1.00 81.38 100 LYS A N 1
ATOM 767 C CA . LYS A 1 100 ? 5.304 -10.445 -9.390 1.00 81.38 100 LYS A CA 1
ATOM 768 C C . LYS A 1 100 ? 4.323 -9.892 -10.446 1.00 81.38 100 LYS A C 1
ATOM 770 O O . LYS A 1 100 ? 4.800 -9.246 -11.378 1.00 81.38 100 LYS A O 1
ATOM 775 N N . PRO A 1 101 ? 2.989 -10.063 -10.320 1.00 85.75 101 PRO A N 1
ATOM 776 C CA . PRO A 1 101 ? 2.027 -9.541 -11.298 1.00 85.75 101 PRO A CA 1
ATOM 777 C C . PRO A 1 1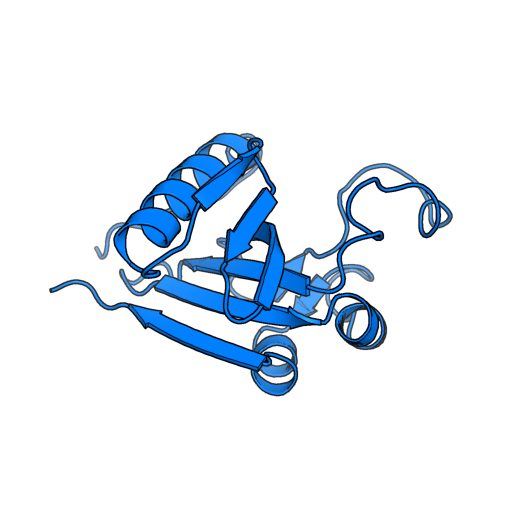01 ? 1.965 -8.012 -11.387 1.00 85.75 101 PRO A C 1
ATOM 779 O O . PRO A 1 101 ? 1.634 -7.473 -12.437 1.00 85.75 101 PRO A O 1
ATOM 782 N N . LEU A 1 102 ? 2.309 -7.278 -10.325 1.00 82.56 102 LEU A N 1
ATOM 783 C CA . LEU A 1 102 ? 2.342 -5.814 -10.390 1.00 82.56 102 LEU A CA 1
ATOM 784 C C . LEU A 1 102 ? 3.372 -5.308 -11.406 1.00 82.56 102 LEU A C 1
ATOM 786 O O . LEU A 1 102 ? 3.156 -4.291 -12.065 1.00 82.56 102 LEU A O 1
ATOM 790 N N . PHE A 1 103 ? 4.480 -6.028 -11.584 1.00 76.38 103 PHE A N 1
ATOM 791 C CA . PHE A 1 103 ? 5.536 -5.605 -12.498 1.00 76.38 103 PHE A CA 1
ATOM 792 C C . PHE A 1 103 ? 5.137 -5.655 -13.971 1.00 76.38 103 PHE A C 1
ATOM 794 O O . PHE A 1 103 ? 5.680 -4.866 -14.749 1.00 76.38 103 PHE A O 1
ATOM 801 N N . SER A 1 104 ? 4.200 -6.528 -14.353 1.00 80.44 104 SER A N 1
ATOM 802 C CA . SER A 1 104 ? 3.654 -6.555 -15.715 1.00 80.44 104 SER A CA 1
ATOM 803 C C . SER A 1 104 ? 2.646 -5.433 -15.977 1.00 80.44 104 SER A C 1
ATOM 805 O O . SER A 1 104 ? 2.271 -5.225 -17.123 1.00 80.44 104 SER A O 1
ATOM 807 N N . MET A 1 105 ? 2.234 -4.690 -14.942 1.00 81.31 105 MET A N 1
ATOM 808 C CA . MET A 1 105 ? 1.246 -3.604 -15.027 1.00 81.31 105 MET A CA 1
ATOM 809 C C . MET A 1 105 ? 1.864 -2.201 -14.904 1.00 81.31 105 MET A C 1
ATOM 811 O O . MET A 1 105 ? 1.148 -1.213 -14.730 1.00 81.31 105 MET A O 1
ATOM 815 N N . ARG A 1 106 ? 3.197 -2.081 -14.955 1.00 78.88 106 ARG A N 1
ATOM 816 C CA . ARG A 1 106 ? 3.890 -0.789 -14.826 1.00 78.88 106 ARG A CA 1
ATOM 817 C C . ARG A 1 106 ? 3.593 0.107 -16.025 1.00 78.88 106 ARG A C 1
ATOM 819 O O . ARG A 1 106 ? 3.952 -0.222 -17.150 1.00 78.88 106 ARG A O 1
ATOM 826 N N . THR A 1 107 ? 2.964 1.249 -15.773 1.0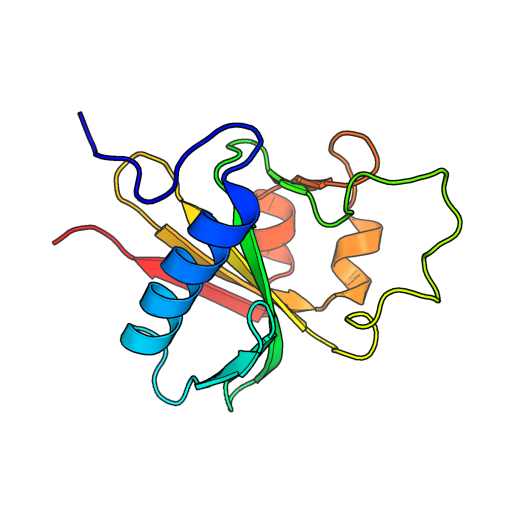0 72.31 107 THR A N 1
ATOM 827 C CA . THR A 1 107 ? 2.492 2.183 -16.807 1.00 72.31 107 THR A CA 1
ATOM 828 C C . THR A 1 107 ? 2.766 3.653 -16.486 1.00 72.31 107 THR A C 1
ATOM 830 O O . THR A 1 107 ? 2.759 4.476 -17.398 1.00 72.31 107 THR A O 1
ATOM 833 N N . ILE A 1 108 ? 3.049 4.011 -15.229 1.00 66.81 108 ILE A N 1
ATOM 834 C CA . ILE A 1 108 ? 3.352 5.392 -14.819 1.00 66.81 108 ILE A CA 1
ATOM 835 C C . ILE A 1 108 ? 4.870 5.565 -14.757 1.00 66.81 108 ILE A C 1
ATOM 837 O O . ILE A 1 108 ? 5.529 4.882 -13.975 1.00 66.81 108 ILE A O 1
ATOM 841 N N . GLY A 1 109 ? 5.445 6.437 -15.592 1.00 61.81 109 GLY A N 1
ATOM 842 C CA . GLY A 1 109 ? 6.887 6.734 -15.571 1.00 61.81 109 GLY A CA 1
ATOM 843 C C . GLY A 1 109 ? 7.792 5.489 -15.621 1.00 61.81 109 GLY A C 1
ATOM 844 O O . GLY A 1 109 ? 8.796 5.451 -14.921 1.00 61.81 109 GLY A O 1
ATOM 845 N N . HIS A 1 110 ? 7.389 4.446 -16.365 1.00 64.12 110 HIS A N 1
ATOM 846 C CA . HIS A 1 110 ? 8.040 3.121 -16.488 1.00 64.12 110 HIS A CA 1
ATOM 847 C C . HIS A 1 110 ? 8.146 2.270 -15.204 1.00 64.12 110 HIS A C 1
ATOM 849 O O . HIS A 1 110 ? 8.693 1.161 -15.216 1.00 64.12 110 HIS A O 1
ATOM 855 N N . HIS A 1 111 ? 7.579 2.732 -14.090 1.00 72.94 111 HIS A N 1
ATOM 856 C CA . HIS A 1 111 ? 7.902 2.200 -12.765 1.00 72.94 111 HIS A CA 1
ATOM 857 C C . HIS A 1 111 ? 6.745 2.183 -11.758 1.00 72.94 111 HIS A C 1
ATOM 859 O O . HIS A 1 111 ? 6.837 1.496 -10.738 1.00 72.94 111 HIS A O 1
ATOM 865 N N . GLY A 1 112 ? 5.663 2.906 -12.029 1.00 78.06 112 GLY A N 1
ATOM 866 C CA . GLY A 1 112 ? 4.449 2.917 -11.225 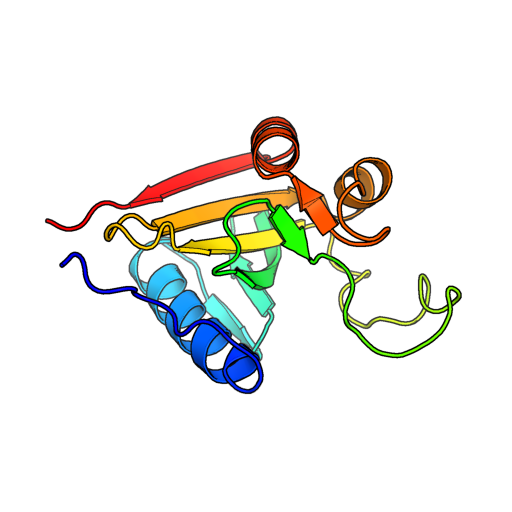1.00 78.06 112 GLY A CA 1
ATOM 867 C C . GLY A 1 112 ? 3.308 2.138 -11.866 1.00 78.06 112 GLY A C 1
ATOM 868 O O . GLY A 1 112 ? 3.259 1.965 -13.084 1.00 78.06 112 GLY A O 1
ATOM 869 N N . VAL A 1 113 ? 2.382 1.672 -11.036 1.00 87.75 113 VAL A N 1
ATOM 870 C CA . VAL A 1 113 ? 1.164 0.960 -11.444 1.00 87.75 113 VAL A CA 1
ATOM 871 C C . VAL A 1 113 ? -0.036 1.820 -11.080 1.00 87.75 113 VAL A C 1
ATOM 873 O O . VAL A 1 113 ? -0.103 2.352 -9.972 1.00 87.75 113 VAL A O 1
ATOM 876 N N . ARG A 1 114 ? -0.991 1.958 -12.002 1.00 91.88 114 ARG A N 1
ATOM 877 C CA . ARG A 1 114 ? -2.206 2.744 -11.765 1.00 91.88 114 ARG A CA 1
ATOM 878 C C . ARG A 1 114 ? -3.092 2.086 -10.713 1.00 91.88 114 ARG A C 1
A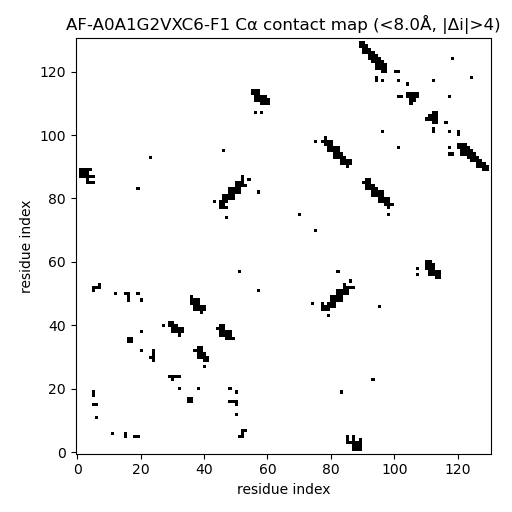TOM 880 O O . ARG A 1 114 ? -3.197 0.860 -10.645 1.00 91.88 114 ARG A O 1
ATOM 887 N N . TRP A 1 115 ? -3.805 2.897 -9.936 1.00 92.75 115 TRP A N 1
ATOM 888 C CA . TRP A 1 115 ? -4.710 2.382 -8.903 1.00 92.75 115 TRP A CA 1
ATOM 889 C C . TRP A 1 115 ? -5.790 1.410 -9.404 1.00 92.75 115 TRP A C 1
ATOM 891 O O . TRP A 1 115 ? -6.011 0.415 -8.717 1.00 92.75 115 TRP A O 1
ATOM 901 N N . PRO A 1 116 ? -6.437 1.608 -10.574 1.00 92.75 116 PRO A N 1
ATOM 902 C CA . PRO A 1 116 ? -7.392 0.632 -11.101 1.00 92.75 116 PRO A CA 1
ATOM 903 C C . PRO A 1 116 ? -6.770 -0.741 -11.377 1.00 92.75 116 PRO A C 1
ATOM 905 O O . PRO A 1 116 ? -7.439 -1.758 -11.223 1.00 92.75 116 PRO A O 1
ATOM 908 N N . ASP A 1 117 ? -5.494 -0.786 -11.761 1.00 91.75 117 ASP A N 1
ATOM 909 C CA . ASP A 1 117 ? -4.784 -2.041 -12.015 1.00 91.75 117 ASP A CA 1
ATOM 910 C C . ASP A 1 117 ? -4.375 -2.719 -10.703 1.00 91.75 117 ASP A C 1
ATOM 912 O O . ASP A 1 117 ? -4.537 -3.929 -10.560 1.00 91.75 117 ASP A O 1
ATOM 916 N N . ILE A 1 118 ? -3.954 -1.936 -9.704 1.00 92.38 118 ILE A N 1
ATOM 917 C CA . ILE A 1 118 ? -3.732 -2.415 -8.329 1.00 92.38 118 ILE A CA 1
ATOM 918 C C . ILE A 1 118 ? -5.025 -3.001 -7.759 1.00 92.38 118 ILE A C 1
ATOM 920 O O . ILE A 1 118 ? -5.007 -4.090 -7.199 1.00 92.38 118 ILE A O 1
ATOM 924 N N . GLN A 1 119 ? -6.156 -2.319 -7.947 1.00 93.06 119 GLN A N 1
ATOM 925 C CA . GLN A 1 119 ? -7.460 -2.771 -7.470 1.00 93.06 119 GLN A CA 1
ATOM 926 C C . GLN A 1 119 ? -7.891 -4.100 -8.111 1.00 93.06 119 GLN A C 1
ATOM 928 O O . GLN A 1 119 ? -8.503 -4.932 -7.449 1.00 93.06 119 GLN A O 1
ATOM 933 N N . LYS A 1 120 ? -7.573 -4.316 -9.394 1.00 92.38 120 LYS A N 1
ATOM 934 C CA . LYS A 1 120 ? -7.845 -5.586 -10.087 1.00 92.38 120 LYS A CA 1
ATOM 935 C C . LYS A 1 120 ? -6.942 -6.721 -9.607 1.00 92.38 120 LYS A C 1
ATOM 937 O O . LYS A 1 120 ? -7.386 -7.862 -9.566 1.00 92.38 120 LYS A O 1
ATOM 942 N N . LEU A 1 121 ? -5.680 -6.418 -9.301 1.00 92.19 121 LEU A N 1
ATOM 943 C CA . LEU A 1 121 ? -4.681 -7.409 -8.889 1.00 92.19 121 LEU A CA 1
ATOM 944 C C . LEU A 1 121 ? -4.700 -7.728 -7.395 1.00 92.19 121 LEU A C 1
ATOM 946 O O . LEU A 1 121 ? -4.136 -8.741 -6.989 1.00 92.19 121 LEU A O 1
ATOM 950 N N . SER A 1 122 ? -5.265 -6.853 -6.569 1.00 92.31 122 SER A N 1
ATOM 951 C CA . SER A 1 122 ? -5.210 -7.004 -5.122 1.00 92.31 122 SER A CA 1
ATOM 952 C C . SER A 1 122 ? -6.011 -8.214 -4.651 1.00 92.31 122 SER A C 1
ATOM 954 O O . SER A 1 122 ? -7.202 -8.318 -4.936 1.00 92.31 122 SER A O 1
ATOM 956 N N . ASP A 1 123 ? -5.384 -9.054 -3.831 1.00 90.69 123 ASP A N 1
ATOM 957 C CA . ASP A 1 123 ? -6.048 -10.144 -3.109 1.00 90.69 123 ASP A CA 1
ATOM 958 C C . ASP A 1 123 ? -7.020 -9.602 -2.048 1.00 90.69 123 ASP A C 1
ATOM 960 O O . ASP A 1 123 ? -7.945 -10.277 -1.599 1.00 90.69 123 ASP A O 1
ATOM 964 N N . THR A 1 124 ? -6.790 -8.370 -1.593 1.00 90.50 124 THR A N 1
ATOM 965 C CA . THR A 1 124 ? -7.650 -7.698 -0.624 1.00 90.50 124 THR A CA 1
ATOM 966 C C . THR A 1 124 ? -7.562 -6.191 -0.745 1.00 90.50 124 THR A C 1
ATOM 968 O O . THR A 1 124 ? -6.483 -5.630 -0.943 1.00 90.50 124 THR A O 1
ATOM 971 N N . ILE A 1 125 ? -8.716 -5.553 -0.533 1.00 91.44 125 ILE A N 1
ATOM 972 C CA . ILE A 1 125 ? -8.877 -4.107 -0.419 1.00 91.44 125 ILE A CA 1
ATOM 973 C C . ILE A 1 125 ? -9.686 -3.830 0.844 1.00 91.44 125 ILE A C 1
ATOM 975 O O . ILE A 1 125 ? -10.807 -4.317 0.986 1.00 91.44 125 ILE A O 1
ATOM 979 N N . LYS A 1 126 ? -9.144 -3.015 1.747 1.00 92.56 126 LYS A N 1
ATOM 980 C CA . LYS A 1 126 ? -9.892 -2.467 2.886 1.00 92.56 126 LYS A CA 1
ATOM 981 C C . LYS A 1 126 ? -9.893 -0.950 2.805 1.00 92.56 126 LYS A C 1
ATOM 983 O O . LYS A 1 126 ? -8.825 -0.343 2.823 1.00 92.56 126 LYS A O 1
ATOM 988 N N . VAL A 1 127 ? -11.080 -0.351 2.711 1.00 92.00 127 VAL A N 1
ATOM 989 C CA . VAL A 1 127 ? -11.266 1.106 2.660 1.00 92.00 127 VAL A CA 1
ATOM 990 C C . VAL A 1 127 ? -11.774 1.597 4.008 1.00 92.00 127 VAL A C 1
ATOM 992 O O . VAL A 1 127 ? -12.791 1.120 4.503 1.00 92.00 127 VAL A O 1
ATOM 995 N N . TYR A 1 128 ? -11.085 2.586 4.561 1.00 91.62 128 TYR A N 1
ATOM 996 C CA . TYR A 1 128 ? -11.393 3.227 5.828 1.00 91.62 128 TYR A CA 1
ATOM 997 C C . TYR A 1 128 ? -11.853 4.655 5.569 1.00 91.62 128 TYR A C 1
ATOM 999 O O . TYR A 1 128 ? -11.280 5.366 4.738 1.00 91.62 128 TYR A O 1
ATOM 1007 N N . ARG A 1 129 ? -12.907 5.064 6.272 1.00 85.69 129 ARG A N 1
ATOM 1008 C CA . ARG A 1 129 ? -13.446 6.423 6.226 1.00 85.69 129 ARG A CA 1
ATOM 1009 C C . ARG A 1 129 ? -13.238 7.083 7.590 1.00 85.69 129 ARG A C 1
ATOM 1011 O O . ARG A 1 129 ? -13.244 6.362 8.589 1.00 85.69 129 ARG A O 1
ATOM 1018 N N . PRO A 1 130 ? -13.070 8.414 7.646 1.00 68.44 130 PRO A N 1
ATOM 1019 C CA . PRO A 1 130 ? -13.209 9.132 8.903 1.00 68.44 130 PRO A CA 1
ATOM 1020 C C . PRO A 1 130 ? -14.599 8.844 9.482 1.00 68.44 130 PRO A C 1
ATOM 1022 O O . PRO A 1 130 ? -15.559 8.729 8.713 1.00 68.44 130 PRO A O 1
ATOM 1025 N N . ALA A 1 131 ? -14.674 8.692 10.804 1.00 59.69 131 ALA A N 1
ATOM 1026 C CA . ALA A 1 131 ? -15.943 8.674 11.526 1.00 59.69 131 ALA A CA 1
ATOM 1027 C C . ALA A 1 131 ? -16.643 10.037 11.437 1.00 59.69 131 ALA A C 1
ATOM 1029 O O . ALA A 1 131 ? -15.919 11.061 11.375 1.00 59.69 131 ALA A O 1
#

Sequence (131 aa):
MAKTFLQSGNGHQLANRRKAMAFALVNLEGASAVDDATLDFPPYGRCRFAAYTDEEGAMISTPGRDDNAFGSQAWHHLDKIMMFRDFGDGRCAIYICPIKPLFSMRTIGHHGVRWPDIQKLSDTIKVYRPA

Foldseek 3Di:
DQAFQADDDPPRFLVQQQSVVVVCPVVQPPWDDPDSFWIQRPVQGIAGEGEDADQFFDQQDDPDDDDDCPPPDPRVVGQWHWYWYTPSNQKIKIFIAGSVVQLVQQDPPNGTHGPVVSVVGTPDMDMDHDD

pLDDT: mean 82.04, std 15.57, range [38.03, 96.5]

Radius of gyration: 14.07 Å; Cα contacts (8 Å, |Δi|>4): 226; chains: 1; bounding box: 36×35×32 Å